Protein AF-X0T813-F1 (afdb_monomer_lite)

Sequence (73 aa):
MGDKWHPYGNIDPFKIPEMADKLLNEYWDIAESLGIQSFLCFGTCLGFVRDGGHMIGDNDIDIGILGGLEDLT

Secondary structure (DSSP, 8-state):
--SSS-TTTT--GGGHHHHHHHHHHHHHHHHHHTT-EEEE-HHHHHHHHHTSSPPTT-----EEEE--GGG--

Structure (mmCIF, N/CA/C/O backbone):
data_AF-X0T813-F1
#
_entry.id   AF-X0T813-F1
#
loop_
_atom_site.group_PDB
_atom_site.id
_atom_site.type_symbol
_atom_site.label_atom_id
_atom_site.label_alt_id
_atom_site.label_comp_id
_atom_site.label_asym_id
_atom_site.label_entity_id
_atom_site.label_seq_id
_atom_site.pdbx_PDB_ins_code
_atom_site.Cartn_x
_atom_site.Cartn_y
_atom_site.Cartn_z
_atom_site.occupancy
_atom_site.B_iso_or_equiv
_atom_site.auth_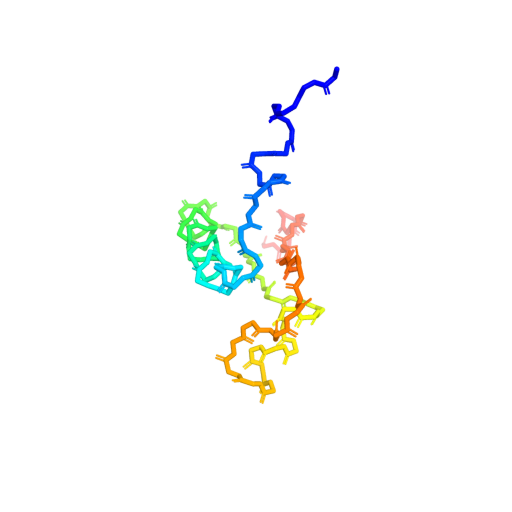seq_id
_atom_site.auth_comp_id
_atom_site.auth_asym_id
_atom_site.auth_atom_id
_atom_site.pdbx_PDB_model_num
ATOM 1 N N . MET A 1 1 ? -8.720 26.365 -15.359 1.00 44.38 1 MET A N 1
ATOM 2 C CA . MET A 1 1 ? -9.043 25.241 -14.458 1.00 44.38 1 MET A CA 1
ATOM 3 C C . MET A 1 1 ? -7.713 24.635 -14.068 1.00 44.38 1 MET A C 1
ATOM 5 O O . MET A 1 1 ? -7.132 23.928 -14.870 1.00 44.38 1 MET A O 1
ATOM 9 N N . GLY A 1 2 ? -7.147 25.121 -12.964 1.00 45.91 2 GLY A N 1
ATOM 10 C CA . GLY A 1 2 ? -5.739 24.910 -12.630 1.00 45.91 2 GLY A CA 1
ATOM 11 C C . GLY A 1 2 ? -5.535 23.721 -11.704 1.00 45.91 2 GLY A C 1
ATOM 12 O O . GLY A 1 2 ? -6.390 23.478 -10.854 1.00 45.9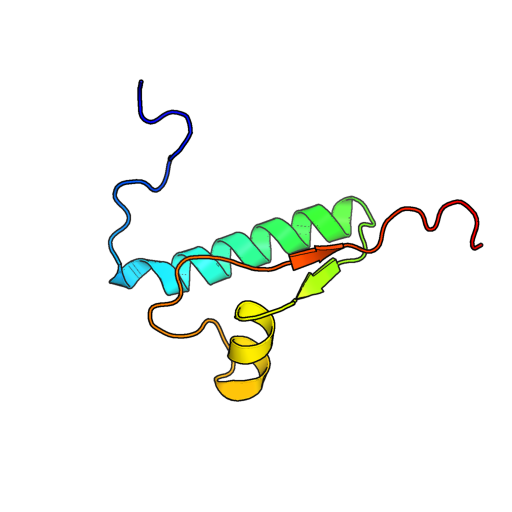1 2 GLY A O 1
ATOM 13 N N . ASP A 1 3 ? -4.419 23.026 -11.912 1.00 54.06 3 ASP A N 1
ATOM 14 C CA . ASP A 1 3 ? -3.358 22.495 -11.028 1.00 54.06 3 ASP A CA 1
ATOM 15 C C . ASP A 1 3 ? -3.644 22.163 -9.545 1.00 54.06 3 ASP A C 1
ATOM 17 O O . ASP A 1 3 ? -2.893 21.416 -8.930 1.00 54.06 3 ASP A O 1
ATOM 21 N N . LYS A 1 4 ? -4.726 22.659 -8.941 1.00 55.31 4 LYS A N 1
ATOM 22 C CA . LYS A 1 4 ? -5.129 22.407 -7.549 1.00 55.31 4 LYS A CA 1
ATOM 23 C C . LYS A 1 4 ? -5.628 20.987 -7.282 1.00 55.31 4 LYS A C 1
ATOM 25 O O . LYS A 1 4 ? -5.586 20.561 -6.136 1.00 55.31 4 LYS A O 1
ATOM 30 N N . TRP A 1 5 ? -6.118 20.284 -8.304 1.00 52.09 5 TRP A N 1
ATOM 31 C CA . TRP A 1 5 ? -6.697 18.937 -8.164 1.00 52.09 5 TRP A CA 1
ATOM 32 C C . TRP A 1 5 ? -5.786 17.822 -8.683 1.00 52.09 5 TRP A C 1
ATOM 34 O O . TRP A 1 5 ? -6.068 16.649 -8.470 1.00 52.09 5 TRP A O 1
ATOM 44 N N . HIS A 1 6 ? -4.675 18.189 -9.323 1.00 56.59 6 HIS A N 1
ATOM 45 C CA . HIS A 1 6 ? -3.667 17.258 -9.818 1.00 56.59 6 HIS A CA 1
ATOM 46 C C . HIS A 1 6 ? -2.280 17.748 -9.389 1.00 56.59 6 HIS A C 1
ATOM 48 O O . HIS A 1 6 ? -1.497 18.172 -10.241 1.00 56.59 6 HIS A O 1
ATOM 54 N N . PRO A 1 7 ? -1.939 17.683 -8.083 1.00 57.62 7 PRO A N 1
ATOM 55 C CA . PRO A 1 7 ? -0.598 18.041 -7.595 1.00 57.62 7 PRO A CA 1
ATOM 56 C C . PRO A 1 7 ? 0.520 17.190 -8.235 1.00 57.62 7 PRO A C 1
ATOM 58 O O . PRO A 1 7 ? 1.701 17.482 -8.080 1.00 57.62 7 PRO A O 1
ATOM 61 N N . TYR A 1 8 ? 0.125 16.162 -8.987 1.00 60.38 8 TYR A N 1
ATOM 62 C CA . TYR A 1 8 ? 0.944 15.147 -9.628 1.00 60.38 8 TYR A CA 1
ATOM 63 C C . TYR A 1 8 ? 0.911 15.192 -11.168 1.00 60.38 8 TYR A C 1
ATOM 65 O O . TYR A 1 8 ? 1.429 14.291 -11.818 1.00 60.38 8 TYR A O 1
ATOM 73 N N . GLY A 1 9 ? 0.334 16.237 -11.780 1.00 58.78 9 GLY A N 1
ATOM 74 C CA . GLY A 1 9 ? 0.166 16.332 -13.241 1.00 58.78 9 GLY A CA 1
ATOM 75 C C . GLY A 1 9 ? 1.463 16.363 -14.069 1.00 58.78 9 GLY A C 1
ATOM 76 O O . GLY A 1 9 ? 1.396 16.231 -15.285 1.00 58.78 9 GLY A O 1
ATOM 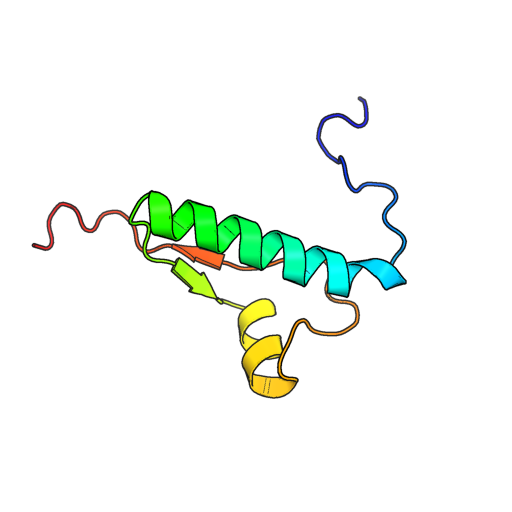77 N N . ASN A 1 10 ? 2.627 16.514 -13.424 1.00 65.19 10 ASN A N 1
ATOM 78 C CA . ASN A 1 10 ? 3.961 16.483 -14.037 1.00 65.19 10 ASN A CA 1
ATOM 79 C C . ASN A 1 10 ? 4.949 15.647 -13.193 1.00 65.19 10 ASN A C 1
ATOM 81 O O . ASN A 1 10 ? 6.050 16.108 -12.884 1.00 65.19 10 ASN A O 1
ATOM 85 N N . ILE A 1 11 ? 4.559 14.445 -12.755 1.00 68.25 11 ILE A N 1
ATOM 86 C CA . ILE A 1 11 ? 5.518 13.503 -12.159 1.00 68.25 11 ILE A CA 1
ATOM 87 C C . ILE A 1 11 ? 6.351 12.864 -13.274 1.00 68.25 11 ILE A C 1
ATOM 89 O O . ILE A 1 11 ? 5.815 12.387 -14.272 1.00 68.25 11 ILE A O 1
ATOM 93 N N . ASP A 1 12 ? 7.668 12.831 -13.076 1.00 70.12 12 ASP A N 1
ATOM 94 C CA . ASP A 1 12 ? 8.577 11.989 -13.851 1.00 70.12 12 ASP A CA 1
ATOM 95 C C . ASP A 1 12 ? 8.149 10.513 -13.722 1.00 70.12 12 ASP A C 1
ATOM 97 O O . ASP A 1 12 ? 8.205 9.985 -12.607 1.00 70.12 12 ASP A O 1
ATOM 101 N N . PRO A 1 13 ? 7.750 9.826 -14.812 1.00 66.31 13 PRO A N 1
ATOM 102 C CA . PRO A 1 13 ? 7.255 8.452 -14.754 1.00 66.31 13 PRO A CA 1
ATOM 103 C C . PRO A 1 13 ? 8.199 7.471 -14.051 1.00 66.31 13 PRO A C 1
ATOM 105 O O . PRO A 1 13 ? 7.747 6.490 -13.466 1.00 66.31 13 PRO A O 1
ATOM 108 N N . PHE A 1 14 ? 9.505 7.748 -14.056 1.00 66.62 14 PHE A N 1
ATOM 109 C CA . PHE A 1 14 ? 10.503 6.915 -13.385 1.00 66.62 14 PHE A CA 1
ATOM 110 C C . PHE A 1 14 ? 10.506 7.061 -11.858 1.00 66.62 14 PHE A C 1
ATOM 112 O O . PHE A 1 14 ? 11.041 6.198 -11.170 1.00 66.62 14 PHE A O 1
ATOM 119 N N . LYS A 1 15 ? 9.894 8.120 -11.318 1.00 74.44 15 LYS A N 1
ATOM 120 C CA . LYS A 1 15 ? 9.745 8.352 -9.872 1.00 74.44 15 LYS A CA 1
ATOM 121 C C . LYS A 1 15 ? 8.433 7.818 -9.306 1.00 74.44 15 LYS A C 1
ATOM 123 O O . LYS A 1 15 ? 8.250 7.846 -8.092 1.00 74.44 15 LYS A O 1
ATOM 128 N N . ILE A 1 16 ? 7.528 7.346 -10.166 1.00 77.12 16 ILE A N 1
ATOM 129 C CA . ILE A 1 16 ? 6.217 6.832 -9.756 1.00 77.12 16 ILE A CA 1
ATOM 130 C C . ILE A 1 16 ? 6.347 5.707 -8.716 1.00 77.12 16 ILE A C 1
ATOM 132 O O . ILE A 1 16 ? 5.651 5.809 -7.711 1.00 77.12 16 ILE A O 1
ATOM 136 N N . PRO A 1 17 ? 7.248 4.709 -8.853 1.00 79.00 17 PRO A N 1
ATOM 137 C CA . PRO A 1 17 ? 7.351 3.636 -7.860 1.00 79.00 17 PRO A CA 1
ATOM 138 C C . PRO A 1 17 ? 7.757 4.129 -6.463 1.00 79.00 17 PRO A C 1
ATOM 140 O O . PRO A 1 17 ? 7.068 3.845 -5.491 1.00 79.00 17 PRO A O 1
ATOM 143 N N . GLU A 1 18 ? 8.813 4.945 -6.359 1.00 82.12 18 GLU A N 1
ATOM 144 C CA . GLU A 1 18 ? 9.264 5.499 -5.069 1.00 82.12 18 GLU A CA 1
ATOM 145 C C . GLU A 1 18 ? 8.193 6.391 -4.421 1.00 82.12 18 GLU A C 1
ATOM 147 O O . GLU A 1 18 ? 8.018 6.405 -3.201 1.00 82.12 18 GLU A O 1
ATOM 152 N N . MET A 1 19 ? 7.457 7.151 -5.239 1.00 84.69 19 MET A N 1
ATOM 153 C CA . MET A 1 19 ? 6.338 7.958 -4.761 1.00 84.69 19 MET A CA 1
ATOM 154 C C . MET A 1 19 ? 5.157 7.099 -4.307 1.00 84.69 19 MET A C 1
ATOM 156 O O . MET A 1 19 ? 4.524 7.452 -3.314 1.00 84.69 19 MET A O 1
ATOM 160 N N . ALA A 1 20 ? 4.870 5.997 -5.001 1.00 87.06 20 ALA A N 1
ATOM 161 C CA . ALA A 1 20 ? 3.795 5.080 -4.649 1.00 87.06 20 ALA A CA 1
ATOM 162 C C . ALA A 1 20 ? 4.063 4.408 -3.297 1.00 87.06 20 ALA A C 1
ATOM 164 O O . ALA A 1 20 ? 3.205 4.463 -2.419 1.00 87.06 20 ALA A O 1
ATOM 165 N N . ASP A 1 21 ? 5.287 3.917 -3.077 1.00 87.56 21 ASP A N 1
ATOM 166 C CA . ASP A 1 21 ? 5.703 3.351 -1.789 1.00 87.56 21 ASP A CA 1
ATOM 167 C C . ASP A 1 21 ? 5.562 4.375 -0.657 1.00 87.56 21 ASP A C 1
ATOM 169 O O . ASP A 1 21 ? 5.051 4.074 0.424 1.00 87.56 21 ASP A O 1
ATOM 173 N N . LYS A 1 22 ? 5.991 5.620 -0.895 1.00 89.75 22 LYS A N 1
ATOM 174 C CA . LYS A 1 22 ? 5.856 6.692 0.093 1.00 89.75 22 LYS A CA 1
ATOM 175 C C . LYS A 1 22 ? 4.387 6.987 0.413 1.00 89.75 22 LYS A C 1
ATOM 177 O O . LYS A 1 22 ? 4.039 7.078 1.587 1.00 89.75 22 LYS A O 1
ATOM 182 N N . LEU A 1 23 ? 3.540 7.134 -0.606 1.00 91.19 23 LEU A N 1
ATOM 183 C CA . LEU A 1 23 ? 2.113 7.417 -0.434 1.00 91.19 23 LEU A CA 1
ATOM 184 C C . LEU A 1 23 ? 1.392 6.280 0.291 1.00 91.19 23 LEU A C 1
ATOM 186 O O . LEU A 1 23 ? 0.549 6.545 1.146 1.00 91.19 23 LEU A O 1
ATOM 190 N N . LEU A 1 24 ? 1.733 5.030 -0.025 1.00 93.44 24 LEU A N 1
ATOM 191 C CA . LEU A 1 24 ? 1.131 3.867 0.610 1.00 93.44 24 LEU A CA 1
ATOM 192 C C . LEU A 1 24 ? 1.497 3.787 2.097 1.00 93.44 24 LEU A C 1
ATOM 194 O O . LEU A 1 24 ? 0.613 3.549 2.917 1.00 93.44 24 LEU A O 1
ATOM 198 N N . ASN A 1 25 ? 2.759 4.057 2.452 1.00 94.06 25 ASN A N 1
ATOM 199 C CA . ASN A 1 25 ? 3.197 4.131 3.850 1.00 94.06 25 ASN A CA 1
ATOM 200 C C . ASN A 1 25 ? 2.502 5.273 4.611 1.00 94.06 25 ASN A C 1
ATOM 202 O O . ASN A 1 25 ? 1.952 5.045 5.684 1.00 94.06 25 ASN A O 1
ATOM 206 N N . GLU A 1 26 ? 2.459 6.483 4.037 1.00 95.94 26 GLU A N 1
ATOM 207 C CA . GLU A 1 26 ? 1.777 7.631 4.657 1.00 95.94 26 GLU A CA 1
ATOM 208 C C . GLU A 1 26 ? 0.277 7.364 4.861 1.00 95.94 26 GLU A C 1
ATOM 210 O O . GLU A 1 26 ? -0.283 7.707 5.903 1.00 95.94 26 GLU A O 1
ATOM 215 N N . TYR A 1 27 ? -0.380 6.727 3.887 1.00 95.69 27 TYR A N 1
ATOM 216 C CA . TYR A 1 27 ? -1.764 6.289 4.030 1.00 95.69 27 TYR A CA 1
ATOM 217 C C . TYR A 1 27 ? -1.919 5.295 5.186 1.00 95.69 27 TYR A C 1
ATOM 219 O O . TYR A 1 27 ? -2.845 5.447 5.984 1.00 95.69 27 TYR A O 1
ATOM 227 N N . TRP A 1 28 ? -1.041 4.289 5.278 1.00 96.19 28 TRP A N 1
ATOM 228 C CA . TRP A 1 28 ? -1.142 3.238 6.292 1.00 96.19 28 TRP A CA 1
ATOM 229 C C . TRP A 1 28 ? -0.983 3.800 7.703 1.00 96.19 28 TRP A C 1
ATOM 231 O O . TRP A 1 28 ? -1.816 3.515 8.560 1.00 96.19 28 TRP A O 1
ATOM 241 N N . ASP A 1 29 ? 0.000 4.682 7.911 1.00 97.50 29 ASP A N 1
ATOM 242 C CA . ASP A 1 29 ? 0.212 5.377 9.185 1.00 97.50 29 ASP A CA 1
ATOM 243 C C . ASP A 1 29 ? -1.050 6.150 9.618 1.00 97.50 29 ASP A C 1
ATOM 245 O O . ASP A 1 29 ? -1.473 6.098 10.778 1.00 97.50 29 ASP A O 1
ATOM 249 N N . ILE A 1 30 ? -1.699 6.848 8.677 1.00 97.25 30 ILE A N 1
ATOM 250 C CA . ILE A 1 30 ? -2.945 7.582 8.937 1.00 97.25 30 ILE A CA 1
ATOM 251 C C . ILE A 1 30 ? -4.094 6.615 9.244 1.00 97.25 30 ILE A C 1
ATOM 253 O O . ILE A 1 30 ? -4.809 6.818 10.228 1.00 97.25 30 ILE A O 1
ATOM 257 N N . ALA A 1 31 ? -4.284 5.577 8.430 1.00 95.88 31 ALA A N 1
ATOM 258 C CA . ALA A 1 31 ? -5.364 4.609 8.592 1.00 95.88 31 ALA A CA 1
ATOM 259 C C . ALA A 1 31 ? -5.270 3.879 9.941 1.00 95.88 31 ALA A C 1
ATOM 261 O O . ALA A 1 31 ? -6.262 3.824 10.673 1.00 95.88 31 ALA A O 1
ATOM 262 N N . GLU A 1 32 ? -4.074 3.417 10.320 1.00 95.31 32 GLU A N 1
ATOM 263 C CA . GLU A 1 32 ? -3.817 2.801 11.624 1.00 95.31 32 GLU A CA 1
ATOM 264 C C . GLU A 1 32 ? -4.114 3.768 12.774 1.00 95.31 32 GLU A C 1
ATOM 266 O O . GLU A 1 32 ? -4.797 3.393 13.729 1.00 95.31 32 GLU A O 1
ATOM 271 N N . SER A 1 33 ? -3.692 5.034 12.664 1.00 96.88 33 SER A N 1
ATOM 272 C CA . SER A 1 33 ? -3.954 6.050 13.697 1.00 96.88 33 SER A CA 1
ATOM 273 C C . SER A 1 33 ? -5.446 6.326 13.931 1.00 96.88 33 SER A C 1
ATOM 275 O O . SER A 1 33 ? -5.839 6.746 15.020 1.00 96.88 33 SER A O 1
ATOM 277 N N . LEU A 1 34 ? -6.281 6.075 12.919 1.00 94.50 34 LEU A N 1
ATOM 278 C CA . LEU A 1 34 ? -7.730 6.268 12.955 1.00 94.50 34 LEU A CA 1
ATOM 279 C C . LEU A 1 34 ? -8.496 4.965 13.236 1.00 94.50 34 LEU A C 1
ATOM 281 O O . LEU A 1 34 ? -9.724 4.991 13.303 1.00 94.50 34 LEU A O 1
ATOM 285 N N . GLY A 1 35 ? -7.801 3.833 13.396 1.00 92.38 35 GLY A N 1
ATOM 286 C CA . GLY A 1 35 ? -8.425 2.520 13.574 1.00 92.38 35 GLY A CA 1
ATOM 287 C C . GLY A 1 35 ? -9.171 2.018 12.333 1.00 92.38 35 GLY A C 1
ATOM 288 O O . GLY A 1 35 ? -10.085 1.202 12.453 1.00 92.38 35 GLY A O 1
ATOM 289 N N . ILE A 1 36 ? -8.813 2.511 11.146 1.00 92.88 36 ILE A N 1
ATOM 290 C CA . ILE A 1 36 ? -9.422 2.106 9.878 1.00 92.88 36 ILE A CA 1
ATOM 291 C C . ILE A 1 36 ? -8.799 0.779 9.442 1.00 92.88 36 ILE A C 1
ATOM 293 O O . ILE A 1 36 ? -7.587 0.676 9.265 1.00 92.88 36 ILE A O 1
ATOM 297 N N . GLN A 1 37 ? -9.632 -0.243 9.245 1.00 93.31 37 GLN A N 1
ATOM 298 C CA . GLN A 1 37 ? -9.178 -1.527 8.713 1.00 93.31 37 GLN A CA 1
ATOM 299 C C . GLN A 1 37 ? -9.105 -1.468 7.187 1.00 93.31 37 GLN A C 1
ATOM 301 O O . GLN A 1 37 ? -10.136 -1.414 6.509 1.00 93.31 37 GLN A O 1
ATOM 306 N N . SER A 1 38 ? -7.884 -1.521 6.661 1.00 95.38 38 SER A N 1
ATOM 307 C CA . SER A 1 38 ? -7.596 -1.431 5.228 1.00 95.38 38 SER A CA 1
ATOM 308 C C . SER A 1 38 ? -6.917 -2.691 4.691 1.00 95.38 38 SER A C 1
ATOM 310 O O . SER A 1 38 ? -6.275 -3.438 5.429 1.00 95.38 38 SER A O 1
ATOM 312 N N . PHE A 1 39 ? -7.044 -2.928 3.387 1.00 95.88 39 PHE A N 1
ATOM 313 C CA . PHE A 1 39 ? -6.356 -3.999 2.666 1.00 95.88 39 PHE A CA 1
ATOM 314 C C . PHE A 1 39 ? -6.020 -3.563 1.235 1.00 95.88 39 PHE A C 1
ATOM 316 O O . PHE A 1 39 ? -6.753 -2.785 0.627 1.00 95.88 39 PHE A O 1
ATOM 323 N N . LEU A 1 40 ? -4.927 -4.084 0.672 1.00 96.38 40 LEU A N 1
ATOM 324 C CA . LEU A 1 40 ? -4.592 -3.853 -0.737 1.00 96.38 40 LEU A CA 1
ATOM 325 C C . LEU A 1 40 ? -5.564 -4.623 -1.633 1.00 96.38 40 LEU A C 1
ATOM 327 O O . LEU A 1 40 ? -5.827 -5.806 -1.391 1.00 96.38 40 LEU A O 1
ATOM 331 N N . CYS A 1 41 ? -6.051 -3.997 -2.703 1.00 96.88 41 CYS A N 1
ATOM 332 C CA . CYS A 1 41 ? -6.917 -4.654 -3.682 1.00 96.88 41 CYS A CA 1
ATOM 333 C C . CYS A 1 41 ? -6.413 -4.469 -5.125 1.00 96.88 41 CYS A C 1
ATOM 335 O O . CYS A 1 41 ? -5.385 -3.839 -5.361 1.00 96.88 41 CYS A O 1
ATOM 337 N N . PHE A 1 42 ? -7.081 -5.140 -6.071 1.00 96.12 42 PHE A N 1
ATOM 338 C CA . PHE A 1 42 ? -6.841 -5.051 -7.519 1.00 96.12 42 PHE A CA 1
ATOM 339 C C . PHE A 1 42 ? -5.355 -5.103 -7.943 1.00 96.12 42 PHE A C 1
ATOM 341 O O . PHE A 1 42 ? -4.643 -6.036 -7.555 1.00 96.12 42 PHE A O 1
ATOM 348 N N . GLY A 1 43 ? -4.911 -4.165 -8.791 1.00 94.50 43 GLY A N 1
ATOM 349 C CA . GLY A 1 43 ? -3.578 -4.153 -9.398 1.00 94.50 43 GLY A CA 1
ATOM 350 C C . GLY A 1 43 ? -2.472 -3.979 -8.363 1.00 94.50 43 GLY A C 1
ATOM 351 O O . GLY A 1 43 ? -1.465 -4.687 -8.412 1.00 94.50 43 GLY A O 1
ATOM 352 N N . THR A 1 44 ? -2.721 -3.148 -7.349 1.00 94.94 44 THR A N 1
ATOM 353 C CA . THR A 1 44 ? -1.794 -2.949 -6.230 1.00 94.94 44 THR A CA 1
ATOM 354 C C . THR A 1 44 ? -1.544 -4.257 -5.479 1.00 94.94 44 THR A C 1
ATOM 356 O O . THR A 1 44 ? -0.396 -4.663 -5.308 1.00 94.94 44 THR A O 1
ATOM 359 N N . CYS A 1 45 ? -2.602 -4.980 -5.096 1.00 97.06 45 CYS A N 1
ATOM 360 C CA . CYS A 1 45 ? -2.463 -6.275 -4.421 1.00 97.06 45 CYS A CA 1
ATOM 361 C C . CYS A 1 45 ? -1.712 -7.300 -5.286 1.00 97.06 45 CYS A C 1
ATOM 363 O O . CYS A 1 45 ? -0.808 -7.985 -4.804 1.00 97.06 45 CYS A O 1
ATOM 365 N N . LEU A 1 46 ? -2.045 -7.372 -6.579 1.00 96.50 46 LEU A N 1
ATOM 366 C CA . LEU A 1 46 ? -1.373 -8.272 -7.514 1.00 96.50 46 LEU A CA 1
ATOM 367 C C . LEU A 1 46 ? 0.128 -7.977 -7.619 1.00 96.50 46 LEU A C 1
ATOM 369 O O . LEU A 1 46 ? 0.917 -8.921 -7.612 1.00 96.50 46 LEU A O 1
ATOM 373 N N . GLY A 1 47 ? 0.520 -6.703 -7.696 1.00 94.25 47 GLY A N 1
ATOM 374 C CA . GLY A 1 47 ? 1.925 -6.301 -7.731 1.00 94.25 47 GLY A CA 1
ATOM 375 C C . GLY A 1 47 ? 2.691 -6.809 -6.514 1.00 94.25 47 GLY A C 1
ATOM 376 O O . GLY A 1 47 ? 3.695 -7.508 -6.660 1.00 94.25 47 GLY A O 1
ATOM 377 N N . PHE A 1 48 ? 2.174 -6.552 -5.311 1.00 94.62 48 PHE A N 1
ATOM 378 C CA . PHE A 1 48 ? 2.829 -6.985 -4.076 1.00 94.62 48 PHE A CA 1
ATOM 379 C C . PHE A 1 48 ? 2.947 -8.510 -3.968 1.00 94.62 48 PHE A C 1
ATOM 381 O O . PHE A 1 48 ? 3.968 -9.012 -3.503 1.00 94.62 48 PHE A O 1
ATOM 388 N N . VAL A 1 49 ? 1.948 -9.262 -4.436 1.00 96.50 49 VAL A N 1
ATOM 389 C CA . VAL A 1 49 ? 1.982 -10.734 -4.415 1.00 96.50 49 VAL A CA 1
ATOM 390 C C . VAL A 1 49 ? 2.919 -11.312 -5.481 1.00 96.50 49 VAL A C 1
ATOM 392 O O . VAL A 1 49 ? 3.616 -12.290 -5.215 1.00 96.50 49 VAL A O 1
ATOM 395 N N . ARG A 1 50 ? 2.916 -10.754 -6.697 1.00 96.06 50 ARG A N 1
ATOM 396 C CA . ARG A 1 50 ? 3.647 -11.304 -7.850 1.00 96.06 50 ARG A CA 1
ATOM 397 C C . ARG A 1 50 ? 5.100 -10.840 -7.902 1.00 96.06 50 ARG A C 1
ATOM 399 O O . ARG A 1 50 ? 5.989 -11.657 -8.125 1.00 96.06 50 ARG A O 1
ATOM 406 N N . ASP A 1 51 ? 5.311 -9.543 -7.710 1.00 93.50 51 ASP A N 1
ATOM 407 C CA . ASP A 1 51 ? 6.574 -8.852 -7.977 1.00 93.50 51 ASP A CA 1
ATOM 408 C C . ASP A 1 51 ? 7.234 -8.328 -6.687 1.00 93.50 51 ASP A C 1
ATOM 410 O O . ASP A 1 51 ? 8.377 -7.877 -6.715 1.00 93.50 51 ASP A O 1
ATOM 414 N N . GLY A 1 52 ? 6.540 -8.408 -5.545 1.00 92.12 52 GLY A N 1
ATOM 415 C CA . GLY A 1 52 ? 7.032 -7.921 -4.254 1.00 92.12 52 GLY A CA 1
ATOM 416 C C . GLY A 1 52 ? 6.902 -6.406 -4.058 1.00 92.12 52 GLY A C 1
ATOM 417 O O . GLY A 1 52 ? 7.494 -5.875 -3.123 1.00 92.12 52 GLY A O 1
ATOM 418 N N . GLY A 1 53 ? 6.148 -5.714 -4.917 1.00 9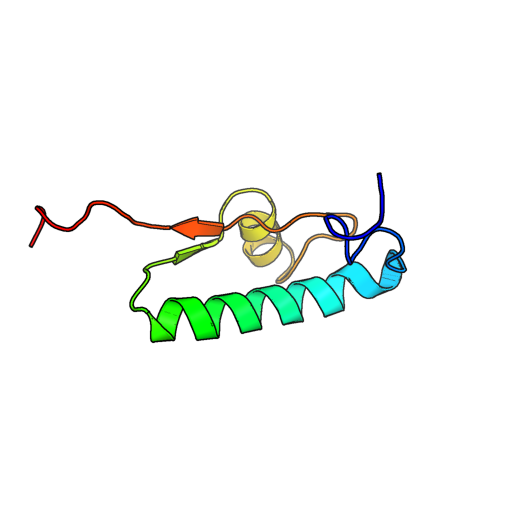0.38 53 GLY A N 1
ATOM 419 C CA . GLY A 1 53 ? 5.914 -4.269 -4.835 1.00 90.38 53 GLY A CA 1
ATOM 420 C C . GLY A 1 53 ? 4.980 -3.762 -5.935 1.00 90.38 53 GLY A C 1
ATOM 421 O O . GLY A 1 53 ? 4.313 -4.550 -6.602 1.00 90.38 53 GLY A O 1
ATOM 422 N N . HIS A 1 54 ? 4.927 -2.447 -6.152 1.00 89.06 54 HIS A N 1
ATOM 423 C CA . HIS A 1 54 ? 4.121 -1.868 -7.233 1.00 89.06 54 HIS A CA 1
ATOM 424 C C . HIS A 1 54 ? 4.559 -2.364 -8.623 1.00 89.06 54 HIS A C 1
ATOM 426 O O . HIS A 1 54 ? 5.749 -2.507 -8.912 1.00 89.06 54 HIS A O 1
ATOM 432 N N . MET A 1 55 ? 3.588 -2.608 -9.509 1.00 87.81 55 MET A N 1
ATOM 433 C CA . MET A 1 55 ? 3.868 -3.049 -10.876 1.00 87.81 55 MET A CA 1
ATOM 434 C C . MET A 1 55 ? 4.474 -1.909 -11.708 1.00 87.81 55 MET A C 1
ATOM 436 O O . MET A 1 55 ? 4.037 -0.761 -11.642 1.00 87.81 55 MET A O 1
ATOM 440 N N . ILE A 1 56 ? 5.460 -2.226 -12.551 1.00 83.88 56 ILE A N 1
ATOM 441 C CA . ILE A 1 56 ? 6.072 -1.235 -13.446 1.00 83.88 56 ILE A CA 1
ATOM 442 C C . ILE A 1 56 ? 5.043 -0.752 -14.473 1.00 83.88 56 ILE A C 1
ATOM 444 O O . ILE A 1 56 ? 4.471 -1.551 -15.213 1.00 83.88 56 ILE A O 1
ATOM 448 N N . GLY A 1 57 ? 4.876 0.569 -14.560 1.00 80.56 57 GLY A N 1
ATOM 449 C CA . GLY A 1 57 ? 3.950 1.218 -15.490 1.00 80.56 57 GLY A CA 1
ATOM 450 C C . GLY A 1 57 ? 2.521 1.352 -14.964 1.00 80.56 57 GLY A C 1
ATOM 451 O O . GLY A 1 57 ? 1.697 1.939 -15.664 1.00 80.56 57 GLY A O 1
ATOM 452 N N . ASP A 1 58 ? 2.246 0.851 -13.758 1.00 85.31 58 ASP A N 1
ATOM 453 C CA . ASP A 1 58 ? 1.008 1.139 -13.039 1.00 85.31 58 ASP A CA 1
ATOM 454 C C . ASP A 1 58 ? 1.001 2.597 -12.567 1.00 85.31 58 ASP A C 1
ATOM 456 O O . ASP A 1 58 ? 2.059 3.164 -12.268 1.00 85.31 58 ASP A O 1
ATOM 460 N N . ASN A 1 59 ? -0.167 3.233 -12.561 1.00 84.75 59 ASN A N 1
ATOM 461 C CA . ASN A 1 59 ? -0.278 4.675 -12.327 1.00 84.75 59 ASN A CA 1
ATOM 462 C C . ASN A 1 59 ? -1.293 5.066 -11.247 1.00 84.75 59 ASN A C 1
ATOM 464 O O . ASN A 1 59 ? -1.501 6.263 -11.029 1.00 84.75 59 ASN A O 1
ATOM 468 N N . ASP A 1 60 ? -1.879 4.090 -10.561 1.00 88.00 60 ASP A N 1
ATOM 469 C CA . ASP A 1 60 ? -2.749 4.280 -9.409 1.00 88.00 60 ASP A CA 1
ATOM 470 C C . ASP A 1 60 ? -2.402 3.325 -8.251 1.00 88.00 60 ASP A C 1
ATOM 472 O O . ASP A 1 60 ? -1.451 2.541 -8.297 1.00 88.00 60 ASP A O 1
ATOM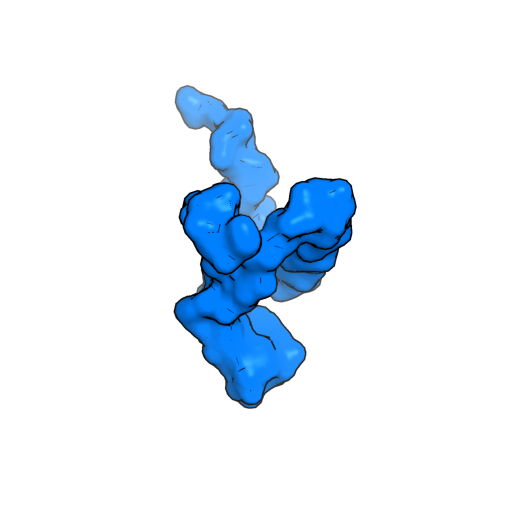 476 N N . ILE A 1 61 ? -3.114 3.507 -7.135 1.00 92.56 61 ILE A N 1
ATOM 477 C CA . ILE A 1 61 ? -3.018 2.677 -5.935 1.00 92.56 61 ILE A CA 1
ATOM 478 C C . ILE A 1 61 ? -4.439 2.328 -5.506 1.00 92.56 61 ILE A C 1
ATOM 480 O O . ILE A 1 61 ? -5.264 3.215 -5.279 1.00 92.56 61 ILE A O 1
ATOM 484 N N . ASP A 1 62 ? -4.691 1.037 -5.341 1.00 95.19 62 ASP A N 1
ATOM 485 C CA . ASP A 1 62 ? -5.986 0.477 -4.986 1.00 95.19 62 ASP A CA 1
ATOM 486 C C . ASP A 1 62 ? -5.990 -0.010 -3.533 1.00 95.19 62 ASP A C 1
ATOM 488 O O . ASP A 1 62 ? -5.289 -0.962 -3.165 1.00 95.19 62 ASP A O 1
ATOM 492 N N . ILE A 1 63 ? -6.822 0.624 -2.702 1.00 96.81 63 ILE 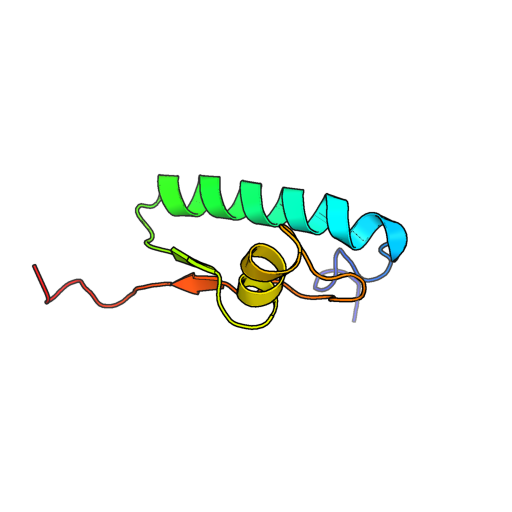A N 1
ATOM 493 C CA . ILE A 1 63 ? -6.987 0.276 -1.287 1.00 96.81 63 ILE A CA 1
ATOM 494 C C . ILE A 1 63 ? -8.466 0.068 -0.964 1.00 96.81 63 ILE A C 1
ATOM 496 O O . ILE A 1 63 ? -9.302 0.946 -1.180 1.00 96.81 63 ILE A O 1
ATOM 500 N N . GLY A 1 64 ? -8.783 -1.100 -0.410 1.00 96.19 64 GLY A N 1
ATOM 501 C CA . GLY A 1 64 ? -10.083 -1.410 0.166 1.00 96.19 64 GLY A CA 1
ATOM 502 C C . GLY A 1 64 ? -10.128 -1.051 1.648 1.00 96.19 64 GLY A C 1
ATOM 503 O O . GLY A 1 64 ? -9.149 -1.231 2.368 1.00 96.19 64 GLY A O 1
ATOM 504 N N . ILE A 1 65 ? -11.282 -0.569 2.110 1.00 94.94 65 ILE A N 1
ATOM 505 C CA . ILE A 1 65 ? -11.548 -0.261 3.519 1.00 94.94 65 ILE A CA 1
ATOM 506 C C . ILE A 1 65 ? -12.761 -1.071 3.968 1.00 94.94 65 ILE A C 1
ATOM 508 O O . ILE A 1 65 ? -13.765 -1.143 3.255 1.00 94.94 65 ILE A O 1
ATOM 512 N N . LEU A 1 66 ? -12.686 -1.658 5.160 1.00 90.94 66 LEU A N 1
ATOM 513 C CA . LEU A 1 66 ? -13.841 -2.243 5.831 1.00 90.94 66 LEU A CA 1
ATOM 514 C C . LEU A 1 66 ? -14.565 -1.144 6.618 1.00 90.94 66 LEU A C 1
ATOM 516 O O . LEU A 1 66 ? -14.030 -0.608 7.585 1.00 90.94 66 LEU A O 1
ATOM 520 N N . GLY A 1 67 ? -15.777 -0.797 6.187 1.00 86.50 67 GLY A N 1
ATOM 521 C CA . GLY A 1 67 ? -16.635 0.197 6.837 1.00 86.50 67 GLY A CA 1
ATOM 522 C C . GLY A 1 67 ? -18.016 -0.367 7.170 1.00 86.50 67 GLY A C 1
ATOM 523 O O . GLY A 1 67 ? -18.377 -1.441 6.688 1.00 86.50 67 GLY A O 1
ATOM 524 N N . GLY A 1 68 ? -18.788 0.354 7.991 1.00 80.25 68 GLY A N 1
ATOM 525 C CA . GLY A 1 68 ? -20.142 -0.059 8.381 1.00 80.25 68 GLY A CA 1
ATOM 526 C C . GLY A 1 68 ? -20.172 -1.291 9.289 1.00 80.25 68 GLY A C 1
ATOM 527 O O . GLY A 1 68 ? -21.160 -2.019 9.318 1.00 80.25 68 GLY A O 1
ATOM 528 N N . LEU A 1 69 ? -19.079 -1.548 10.013 1.00 72.75 69 LEU A N 1
ATOM 529 C CA . LEU A 1 69 ? -18.993 -2.631 10.997 1.00 72.75 69 LEU A CA 1
ATOM 530 C C . LEU A 1 69 ? -19.585 -2.237 12.362 1.00 72.75 69 LEU A C 1
ATOM 532 O O . LEU A 1 69 ? -19.519 -3.032 13.296 1.00 72.75 69 LEU A O 1
ATOM 536 N N . GLU A 1 70 ? -20.155 -1.031 12.479 1.00 70.44 70 GLU A N 1
ATOM 537 C CA . GLU A 1 70 ? -20.700 -0.471 13.725 1.00 70.44 70 GLU A CA 1
ATOM 538 C C . GLU A 1 70 ? -21.758 -1.374 14.388 1.00 70.44 70 GLU A C 1
ATOM 540 O O . GLU A 1 70 ? -21.884 -1.361 15.608 1.00 70.44 70 GLU A O 1
ATOM 545 N N . ASP A 1 71 ? -22.460 -2.193 13.597 1.00 65.06 71 ASP A N 1
ATOM 546 C CA . ASP A 1 71 ? -23.539 -3.076 14.059 1.00 65.06 71 ASP A CA 1
ATOM 547 C C . ASP A 1 71 ? -23.125 -4.560 14.191 1.00 65.06 71 ASP A C 1
ATOM 549 O O . ASP A 1 71 ? -23.972 -5.425 14.423 1.00 65.06 71 ASP A O 1
ATOM 553 N N . LEU A 1 72 ? -21.841 -4.894 13.998 1.00 61.88 72 LEU A N 1
ATOM 554 C CA . LEU A 1 72 ? -21.347 -6.283 13.946 1.00 61.88 72 LEU A CA 1
ATOM 555 C C . LEU A 1 72 ? -20.555 -6.727 15.190 1.00 61.88 72 LEU A C 1
ATOM 557 O O . LEU A 1 72 ? -20.032 -7.845 15.197 1.00 61.88 72 LEU A O 1
ATOM 561 N N . THR A 1 73 ? -20.470 -5.887 16.228 1.00 56.94 73 THR A N 1
ATOM 562 C CA . THR A 1 73 ? -19.754 -6.172 17.490 1.00 56.94 73 THR A CA 1
ATOM 563 C C . THR A 1 73 ? -20.680 -6.439 18.663 1.00 56.94 73 THR A C 1
ATOM 565 O O . THR A 1 73 ? -21.602 -5.617 18.864 1.00 56.94 73 THR A O 1
#

pLDDT: mean 83.38, std 15.03, range [44.38, 97.5]

InterPro domains:
  IPR007074 LicD/FKTN/FKRP, nucleotidyltransferase domain [PF04991] (32-65)

Organism: NCBI:txid412755

Foldseek 3Di:
DDDPVCVPPDDDLVCQFVVVVVVVVVVVVVCVVVVWDKDFDDQQVVCCVPVVGHDRPDRDGGMDTDDPCPPVD

Radius of gyration: 14.75 Å; chains: 1; bounding box: 34×36×33 Å